Protein AF-A0A3C0DPP1-F1 (afdb_monomer)

Radius of gyration: 32.87 Å; Cα contacts (8 Å, |Δi|>4): 88; chains: 1; bounding box: 72×34×93 Å

Solvent-accessible surface area (backbone atoms only — not comparable to full-atom values): 9490 Å² total; per-residue (Å²): 123,75,71,63,56,57,52,51,50,54,51,52,52,51,55,48,53,54,51,51,57,49,50,52,58,51,52,69,71,66,64,78,75,87,82,75,81,75,73,83,71,74,92,64,77,82,66,88,69,75,82,72,81,80,72,77,78,80,79,76,81,72,76,88,72,62,90,86,43,74,89,76,48,89,64,73,75,90,72,56,78,72,79,76,52,75,47,97,43,31,55,88,44,70,69,56,50,50,49,36,57,76,42,72,69,35,68,67,54,49,50,51,46,49,70,76,59,42,44,83,40,95,67,86,72,76,80,57,16,15,62,48,19,67,75,67,35,39,29,29,73,57,16,49,51,32,55,73,110

Foldseek 3Di:
DPPVVVVVVVVVVVVVVVVVVVVVVVVVVVPDDPPPPPPPPPPDPPPVPDDDPDDPPPPPPPPPDDPPPPVPPPDDDPDDPVVVDADPQADCDPVLVVVCVVQVVDLVSQVVCLVVQAAEDDDDDRDQHQPNSVVVSYYHPRRSVRVSD

Mean predicted aligned error: 19.0 Å

pLDDT: mean 76.41, std 17.37, range [48.81, 97.69]

Secondary structure (DSSP, 8-state):
-HHHHHHHHHHHHHHHHHHHHHHHHHHHHHS-----------S------PPPP-PPP---------TT-TTT-----S--GGGGS--SS----HHHHHHHHHTTT-HHHHHHHHHHH-EE---SS--SHHHHHHHHTEE-HHHHHHHH-

Sequence (149 aa):
YNALLLLQDRKAEQGFSVRVQACERVLKKITFEEKATFDAVPLFRENGLQPQPASAPEQSQSEIVPSYIKEASGVKSAYSTLDLVETIEVQFTDGIKDLADSLEKNPAKIYDYVYNKIDFELYCGSVKGADLTLRSGKGNDFDIASLLI

Structure (mmCIF, N/CA/C/O backbone):
data_AF-A0A3C0DPP1-F1
#
_entry.id   AF-A0A3C0DPP1-F1
#
loop_
_atom_site.group_PDB
_atom_site.id
_atom_site.type_symbol
_atom_site.label_atom_id
_atom_site.label_alt_id
_atom_site.label_comp_id
_atom_site.label_asym_id
_atom_site.label_entity_id
_atom_site.label_seq_id
_atom_site.pdbx_PDB_ins_code
_atom_site.Cartn_x
_atom_site.Cartn_y
_atom_site.Cartn_z
_atom_site.occupancy
_atom_site.B_iso_or_equiv
_atom_site.auth_seq_id
_atom_site.auth_comp_id
_atom_site.auth_asym_id
_atom_site.auth_atom_id
_atom_site.pdbx_PDB_model_num
ATOM 1 N N . TYR A 1 1 ? 53.875 -16.825 -46.658 1.00 57.09 1 TYR A N 1
ATOM 2 C CA . TYR A 1 1 ? 52.550 -16.509 -46.089 1.00 57.09 1 TYR A CA 1
ATOM 3 C C . TYR A 1 1 ? 52.268 -17.208 -44.753 1.00 57.09 1 TYR A C 1
ATOM 5 O O . TYR A 1 1 ? 51.749 -16.543 -43.873 1.00 57.09 1 TYR A O 1
ATOM 13 N N . ASN A 1 2 ? 52.696 -18.458 -44.514 1.00 61.28 2 ASN A N 1
ATOM 14 C CA . ASN A 1 2 ? 52.389 -19.161 -43.248 1.00 61.28 2 ASN A CA 1
ATOM 15 C C . ASN A 1 2 ? 53.249 -18.788 -42.017 1.00 61.28 2 ASN A C 1
ATOM 17 O O . ASN A 1 2 ? 52.832 -19.037 -40.894 1.00 61.28 2 ASN A O 1
ATOM 21 N N . ALA A 1 3 ? 54.425 -18.171 -42.185 1.00 59.84 3 ALA A N 1
ATOM 22 C CA . ALA A 1 3 ? 55.304 -17.852 -41.048 1.00 59.84 3 ALA A CA 1
ATOM 23 C C . ALA A 1 3 ? 54.905 -16.576 -40.272 1.00 59.84 3 ALA A C 1
ATOM 25 O O . ALA A 1 3 ? 55.215 -16.456 -39.090 1.00 59.84 3 ALA A O 1
ATOM 26 N N . LEU A 1 4 ? 54.222 -15.624 -40.920 1.00 60.22 4 LEU A N 1
ATOM 27 C CA . LEU A 1 4 ? 53.817 -14.360 -40.287 1.00 60.22 4 LEU A CA 1
ATOM 28 C C . LEU A 1 4 ? 52.582 -14.522 -39.390 1.00 60.22 4 LEU A C 1
ATOM 30 O O . LEU A 1 4 ? 52.557 -13.935 -38.312 1.00 60.22 4 LEU A O 1
ATOM 34 N N . LEU A 1 5 ? 51.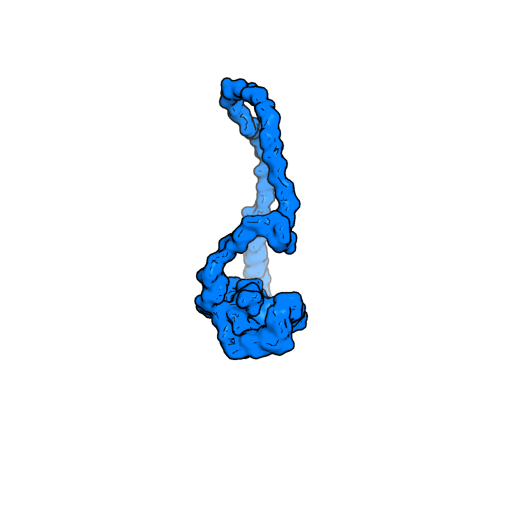624 -15.377 -39.777 1.00 60.69 5 LEU A N 1
ATOM 35 C CA . LEU A 1 5 ? 50.437 -15.676 -38.965 1.00 60.69 5 LEU A CA 1
ATOM 36 C C . LEU A 1 5 ? 50.823 -16.323 -37.622 1.00 60.69 5 LEU A C 1
ATOM 38 O O . LEU A 1 5 ? 50.441 -15.839 -36.564 1.00 60.69 5 LEU A O 1
ATOM 42 N N . LEU A 1 6 ? 51.711 -17.324 -37.660 1.00 59.78 6 LEU A N 1
ATOM 43 C CA . LEU A 1 6 ? 52.209 -18.012 -36.460 1.00 59.78 6 LEU A CA 1
ATOM 44 C C . LEU A 1 6 ? 52.976 -17.082 -35.503 1.00 59.78 6 LEU A C 1
ATOM 46 O O . LEU A 1 6 ? 53.007 -17.306 -34.295 1.00 59.78 6 LEU A O 1
ATOM 50 N N . LEU A 1 7 ? 53.618 -16.029 -36.019 1.00 59.66 7 LEU A N 1
ATOM 51 C CA . LEU A 1 7 ? 54.288 -15.026 -35.185 1.00 59.66 7 LEU A CA 1
ATOM 52 C C . LEU A 1 7 ? 53.299 -14.052 -34.536 1.00 59.66 7 LEU A C 1
ATOM 54 O O . LEU A 1 7 ? 53.573 -13.581 -33.432 1.00 59.66 7 LEU A O 1
ATOM 58 N N . GLN A 1 8 ? 52.175 -13.751 -35.189 1.00 59.75 8 GLN A N 1
ATOM 59 C CA . GLN A 1 8 ? 51.090 -12.969 -34.592 1.00 59.75 8 GLN A CA 1
ATOM 60 C C . GLN A 1 8 ? 50.387 -13.751 -33.481 1.00 59.75 8 GLN A C 1
ATOM 62 O O . GLN A 1 8 ? 50.195 -13.193 -32.401 1.00 59.75 8 GLN A O 1
ATOM 67 N N . ASP A 1 9 ? 50.142 -15.044 -33.686 1.00 59.56 9 ASP A N 1
ATOM 68 C CA . ASP A 1 9 ? 49.527 -15.909 -32.674 1.00 59.56 9 ASP A CA 1
ATOM 69 C C . ASP A 1 9 ? 50.441 -16.088 -31.452 1.00 59.56 9 ASP A C 1
ATOM 71 O O . ASP A 1 9 ? 50.008 -15.861 -30.323 1.00 59.56 9 ASP A O 1
ATOM 75 N N . ARG A 1 10 ? 51.752 -16.321 -31.643 1.00 59.72 10 ARG A N 1
ATOM 76 C CA . ARG A 1 10 ? 52.707 -16.370 -30.515 1.00 59.72 10 ARG A CA 1
ATOM 77 C C . ARG A 1 10 ? 52.814 -15.049 -29.751 1.00 59.72 10 ARG A C 1
ATOM 79 O O . ARG A 1 10 ? 53.037 -15.060 -28.542 1.00 59.72 10 ARG A O 1
ATOM 86 N N . LYS A 1 11 ? 52.666 -13.900 -30.421 1.00 58.00 11 LYS A N 1
ATOM 87 C CA . LYS A 1 11 ? 52.639 -12.588 -29.749 1.00 58.00 11 LYS A CA 1
ATOM 88 C C . LYS A 1 11 ? 51.343 -12.377 -28.959 1.00 58.00 11 LYS A C 1
ATOM 90 O O . LYS A 1 11 ? 51.398 -11.787 -27.881 1.00 58.00 11 LYS A O 1
ATOM 95 N N . ALA A 1 12 ? 50.209 -12.878 -29.452 1.00 59.03 12 ALA A N 1
ATOM 96 C CA . ALA A 1 12 ? 48.933 -12.846 -28.742 1.00 59.03 12 ALA A CA 1
ATOM 97 C C . ALA A 1 12 ? 48.942 -13.765 -27.505 1.00 59.03 12 ALA A C 1
ATOM 99 O O . ALA A 1 12 ? 48.535 -13.335 -26.425 1.00 59.03 12 ALA A O 1
ATOM 100 N N . GLU A 1 13 ? 49.501 -14.972 -27.621 1.00 59.66 13 GLU A N 1
ATOM 101 C CA . GLU A 1 13 ? 49.680 -15.910 -26.503 1.00 59.66 13 GLU A CA 1
ATOM 102 C C . GLU A 1 13 ? 50.628 -15.360 -25.428 1.00 59.66 13 GLU A C 1
ATOM 104 O O . GLU A 1 13 ? 50.326 -15.429 -24.233 1.00 59.66 13 GLU A O 1
ATOM 109 N N . GLN A 1 14 ? 51.742 -14.733 -25.826 1.00 59.84 14 GLN A N 1
ATOM 110 C CA . GLN A 1 14 ? 52.635 -14.075 -24.867 1.00 59.84 14 GLN A CA 1
ATOM 111 C C . GLN A 1 14 ? 51.971 -12.869 -24.189 1.00 59.84 14 GLN A C 1
ATOM 113 O O . GLN A 1 14 ? 52.123 -12.689 -22.981 1.00 59.84 14 GLN A O 1
ATOM 118 N N . GLY A 1 15 ? 51.172 -12.082 -24.916 1.00 60.44 15 GLY A N 1
ATOM 119 C CA . GLY A 1 15 ? 50.376 -10.996 -24.336 1.00 60.44 15 GLY A CA 1
ATOM 120 C C . GLY A 1 15 ? 49.321 -11.487 -23.335 1.00 60.44 15 GLY A C 1
ATOM 121 O O . GLY A 1 15 ? 49.104 -10.848 -22.303 1.00 60.44 15 GLY A O 1
ATOM 122 N N . PHE A 1 16 ? 48.704 -12.643 -23.595 1.00 59.47 16 PHE A N 1
ATOM 123 C CA . PHE A 1 16 ? 47.743 -13.284 -22.696 1.00 59.47 16 PHE A CA 1
ATOM 124 C C . PHE A 1 16 ? 48.422 -13.818 -21.42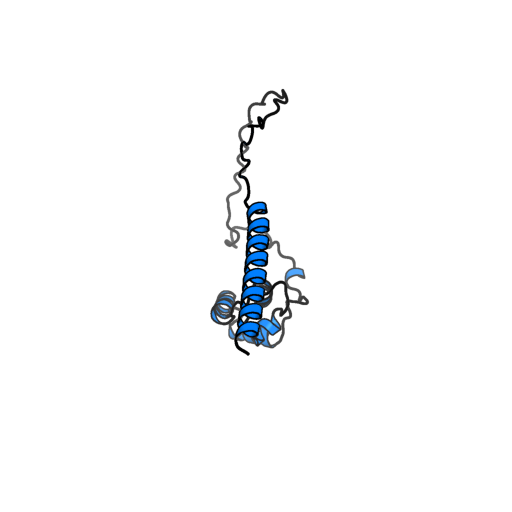3 1.00 59.47 16 PHE A C 1
ATOM 126 O O . PHE A 1 16 ? 47.977 -13.500 -20.320 1.00 59.47 16 PHE A O 1
ATOM 133 N N . SER A 1 17 ? 49.564 -14.508 -21.549 1.00 66.38 17 SER A N 1
ATOM 134 C CA . SER A 1 17 ? 50.362 -14.997 -20.410 1.00 66.38 17 SER A CA 1
ATOM 135 C C . SER A 1 17 ? 50.802 -13.869 -19.472 1.00 66.38 17 SER A C 1
ATOM 137 O O . SER A 1 17 ? 50.757 -14.022 -18.252 1.00 66.38 17 SER A O 1
ATOM 139 N N . VAL A 1 18 ? 51.201 -12.714 -20.014 1.00 68.19 18 VAL A N 1
ATOM 140 C CA . VAL A 1 18 ? 51.637 -11.565 -19.201 1.00 68.19 18 VAL A CA 1
ATOM 141 C C . VAL A 1 18 ? 50.466 -10.947 -18.426 1.00 68.19 18 VAL A C 1
ATOM 143 O O . VAL A 1 18 ? 50.636 -10.547 -17.273 1.00 68.19 18 VAL A O 1
ATOM 146 N N . ARG A 1 19 ? 49.261 -10.905 -19.013 1.00 63.59 19 ARG A N 1
ATOM 147 C CA . ARG A 1 19 ? 48.047 -10.398 -18.345 1.00 63.59 19 ARG A CA 1
ATOM 148 C C . ARG A 1 19 ? 47.537 -11.346 -17.262 1.00 63.59 19 ARG A C 1
ATOM 150 O O . ARG A 1 19 ? 47.165 -10.874 -16.190 1.00 63.59 19 ARG A O 1
ATOM 157 N N . VAL A 1 20 ? 47.594 -12.657 -17.494 1.00 72.38 20 VAL A N 1
ATOM 158 C CA . VAL A 1 20 ? 47.265 -13.676 -16.483 1.00 72.38 20 VAL A CA 1
ATOM 159 C C . VAL A 1 20 ? 48.239 -13.592 -15.303 1.00 72.38 20 VAL A C 1
ATOM 161 O O . VAL A 1 20 ? 47.804 -13.468 -14.161 1.00 72.38 20 VAL A O 1
ATOM 164 N N . GLN A 1 21 ? 49.547 -13.493 -15.561 1.00 70.69 21 GLN A N 1
ATOM 165 C CA . GLN A 1 21 ? 50.560 -13.308 -14.510 1.00 70.69 21 GLN A CA 1
ATOM 166 C C . GLN A 1 21 ? 50.444 -11.964 -13.771 1.00 70.69 21 GLN A C 1
ATOM 168 O O . GLN A 1 21 ? 50.866 -11.836 -12.619 1.00 70.69 21 GLN A O 1
ATOM 173 N N . ALA A 1 22 ? 49.923 -10.920 -14.421 1.00 72.62 22 ALA A N 1
ATOM 174 C CA . ALA A 1 22 ? 49.611 -9.659 -13.754 1.00 72.62 22 ALA A CA 1
ATOM 175 C C . ALA A 1 22 ? 48.395 -9.809 -12.826 1.00 72.62 22 ALA A C 1
ATOM 177 O O . ALA A 1 22 ? 48.436 -9.330 -11.695 1.00 72.62 22 ALA A O 1
ATOM 178 N N . CYS A 1 23 ? 47.358 -10.523 -13.268 1.00 58.44 23 CYS A N 1
ATOM 179 C CA . CYS A 1 23 ? 46.162 -10.791 -12.474 1.00 58.44 23 CYS A CA 1
ATOM 180 C C . CYS A 1 23 ? 46.475 -11.677 -11.255 1.00 58.44 23 CYS A C 1
ATOM 182 O O . CYS A 1 23 ? 46.102 -11.329 -10.138 1.00 58.44 23 CYS A O 1
ATOM 184 N N . GLU A 1 24 ? 47.279 -12.733 -11.415 1.00 71.44 24 GLU A N 1
ATOM 185 C CA . GLU A 1 24 ? 47.744 -13.574 -10.299 1.00 71.44 24 GLU A CA 1
ATOM 186 C C . GLU A 1 24 ? 48.558 -12.790 -9.261 1.00 71.44 24 GLU A C 1
ATOM 188 O O . GLU A 1 24 ? 48.424 -13.016 -8.058 1.00 71.44 24 GLU A O 1
ATOM 193 N N . ARG A 1 25 ? 49.383 -11.830 -9.698 1.00 69.94 25 ARG A N 1
ATOM 194 C CA . ARG A 1 25 ? 50.126 -10.947 -8.784 1.00 69.94 25 ARG A C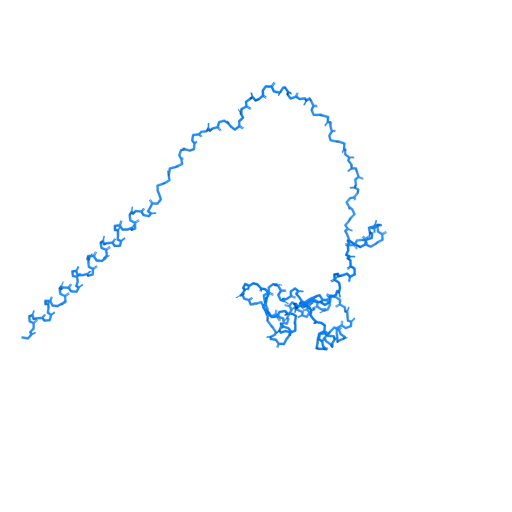A 1
ATOM 195 C C . ARG A 1 25 ? 49.215 -10.017 -7.988 1.00 69.94 25 ARG A C 1
ATOM 197 O O . ARG A 1 25 ? 49.561 -9.677 -6.861 1.00 69.94 25 ARG A O 1
ATOM 204 N N . VAL A 1 26 ? 48.088 -9.594 -8.558 1.00 69.62 26 VAL A N 1
ATOM 205 C CA . VAL A 1 26 ? 47.088 -8.779 -7.855 1.00 69.62 26 VAL A CA 1
ATOM 206 C C . VAL A 1 26 ? 46.278 -9.644 -6.891 1.00 69.62 26 VAL A C 1
ATOM 208 O O . VAL A 1 26 ? 46.127 -9.268 -5.734 1.00 69.62 26 VAL A O 1
ATOM 211 N N . LEU A 1 27 ? 45.852 -10.838 -7.308 1.00 66.38 27 LEU A N 1
ATOM 212 C CA . LEU A 1 27 ? 45.103 -11.770 -6.458 1.00 66.38 27 LEU A CA 1
ATOM 213 C C . LEU A 1 27 ? 45.914 -12.227 -5.234 1.00 66.38 27 LEU A C 1
ATOM 215 O O . LEU A 1 27 ? 45.376 -12.262 -4.131 1.00 66.38 27 LEU A O 1
ATOM 219 N N . LYS A 1 28 ? 47.229 -12.453 -5.377 1.00 67.06 28 LYS A N 1
ATOM 220 C CA . LYS A 1 28 ? 48.135 -12.747 -4.246 1.00 67.06 28 LYS A CA 1
ATOM 221 C C . LYS A 1 28 ? 48.296 -11.599 -3.239 1.00 67.06 28 LYS A C 1
ATOM 223 O O . LYS A 1 28 ? 48.805 -11.832 -2.152 1.00 67.06 28 LYS A O 1
ATOM 228 N N . LYS A 1 29 ? 47.902 -10.366 -3.581 1.00 65.00 29 LYS A N 1
ATOM 229 C CA . LYS A 1 29 ? 47.880 -9.229 -2.639 1.00 65.00 29 LYS A CA 1
ATOM 230 C C . LYS A 1 29 ? 46.544 -9.082 -1.909 1.00 65.00 29 LYS A C 1
ATOM 232 O O . LYS A 1 29 ? 46.472 -8.315 -0.958 1.00 65.00 29 LYS A O 1
ATOM 237 N N . ILE A 1 30 ? 45.500 -9.765 -2.379 1.00 63.03 30 ILE A N 1
ATOM 238 C CA . ILE A 1 30 ? 44.132 -9.672 -1.850 1.00 63.03 30 ILE A CA 1
ATOM 239 C C . ILE A 1 30 ? 43.835 -10.833 -0.885 1.00 63.03 30 ILE A C 1
ATOM 241 O O . ILE A 1 30 ? 42.849 -10.785 -0.155 1.00 63.03 30 ILE A O 1
ATOM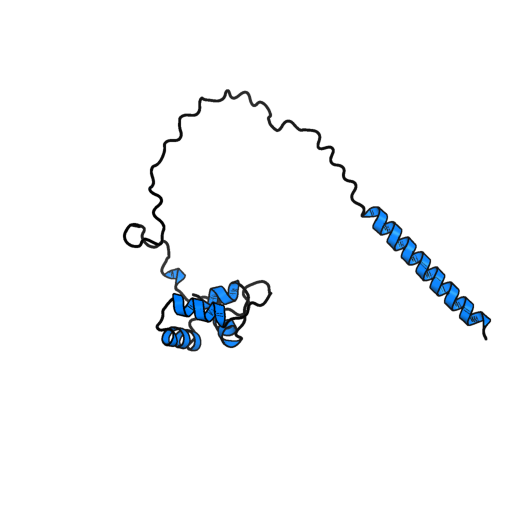 245 N N . THR A 1 31 ? 44.689 -11.863 -0.823 1.00 48.81 31 THR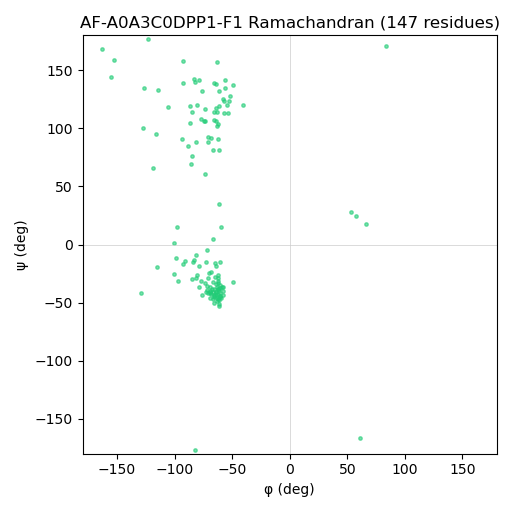 A N 1
ATOM 246 C CA . THR A 1 31 ? 44.564 -12.927 0.179 1.00 48.81 31 THR A CA 1
ATOM 247 C C . THR A 1 31 ? 44.757 -12.347 1.574 1.00 48.81 31 THR A C 1
ATOM 249 O O . THR A 1 31 ? 45.862 -11.984 1.972 1.00 48.81 31 THR A O 1
ATOM 252 N N . PHE A 1 32 ? 43.637 -12.245 2.277 1.00 50.06 32 PHE A N 1
ATOM 253 C CA . PHE A 1 32 ? 43.510 -11.876 3.672 1.00 50.06 32 PHE A CA 1
ATOM 254 C C . PHE A 1 32 ? 44.407 -12.778 4.535 1.00 50.06 32 PHE A C 1
ATOM 256 O O . PHE A 1 32 ? 44.181 -13.984 4.610 1.00 50.06 32 PHE A O 1
ATOM 263 N N . GLU A 1 33 ? 45.442 -12.209 5.160 1.00 55.75 33 GLU A N 1
ATOM 264 C CA . GLU A 1 33 ? 46.101 -12.867 6.289 1.00 55.75 33 GLU A CA 1
ATOM 265 C C . GLU A 1 33 ? 45.163 -12.756 7.488 1.00 55.75 33 GLU A C 1
ATOM 267 O O . GLU A 1 33 ? 44.879 -11.654 7.963 1.00 55.75 33 GLU A O 1
ATOM 272 N N . GLU A 1 34 ? 44.693 -13.895 7.992 1.00 57.06 34 GLU A N 1
ATOM 273 C CA . GLU A 1 34 ? 44.033 -13.974 9.290 1.00 57.06 34 GLU A CA 1
ATOM 274 C C . GLU A 1 34 ? 45.062 -13.661 10.384 1.00 57.06 34 GLU A C 1
ATOM 276 O O . GLU A 1 34 ? 45.647 -14.539 11.015 1.00 57.06 34 GLU A O 1
ATOM 281 N N . LYS A 1 35 ? 45.324 -12.374 10.612 1.00 58.06 35 LYS A N 1
ATOM 282 C CA . LYS A 1 35 ? 45.979 -11.919 11.835 1.00 58.06 35 LYS A CA 1
ATOM 283 C C . LYS A 1 35 ? 44.925 -11.748 12.912 1.00 58.06 35 LYS A C 1
ATOM 285 O O . LYS A 1 35 ? 44.533 -10.636 13.248 1.00 58.06 35 LYS A O 1
ATOM 290 N N . ALA A 1 36 ? 44.486 -12.876 13.450 1.00 53.34 36 ALA A N 1
ATOM 291 C CA . ALA A 1 36 ? 43.696 -12.929 14.665 1.00 53.34 36 ALA A CA 1
ATOM 292 C C . ALA A 1 36 ? 44.448 -13.719 15.743 1.00 53.34 36 ALA A C 1
ATOM 294 O O . ALA A 1 36 ? 44.007 -14.765 16.201 1.00 53.34 36 ALA A O 1
ATOM 295 N N . THR A 1 37 ? 45.576 -13.186 16.209 1.00 52.25 37 THR A N 1
ATOM 296 C CA . THR A 1 37 ? 45.867 -13.289 17.642 1.00 52.25 37 THR A CA 1
ATOM 297 C C . THR A 1 37 ? 45.329 -12.019 18.268 1.00 52.25 37 THR A C 1
ATOM 299 O O . THR A 1 37 ? 45.975 -10.974 18.271 1.00 52.25 37 THR A O 1
ATOM 302 N N . PHE A 1 38 ? 44.074 -12.099 18.697 1.00 51.16 38 PHE A N 1
ATOM 303 C CA . PHE A 1 38 ? 43.468 -11.089 19.544 1.00 51.16 38 PHE A CA 1
ATOM 304 C C . PHE A 1 38 ? 44.136 -11.238 20.910 1.00 51.16 38 PHE A C 1
ATOM 306 O O . PHE A 1 38 ? 43.741 -12.090 21.706 1.00 51.16 38 PHE A O 1
ATOM 313 N N . ASP A 1 39 ? 45.212 -10.488 21.148 1.00 56.59 39 ASP A N 1
ATOM 314 C CA . ASP A 1 39 ? 45.786 -10.394 22.485 1.00 56.59 39 ASP A CA 1
ATOM 315 C C . ASP A 1 39 ? 44.656 -9.964 23.418 1.00 56.59 39 ASP A C 1
ATOM 317 O O . ASP A 1 39 ? 44.000 -8.945 23.185 1.00 56.59 39 ASP A O 1
ATOM 321 N N . ALA A 1 40 ? 44.362 -10.798 24.414 1.00 54.97 40 ALA A N 1
ATOM 322 C CA . ALA A 1 40 ? 43.271 -10.582 25.344 1.00 54.97 40 ALA A CA 1
ATOM 323 C C . ALA A 1 40 ? 43.531 -9.293 26.132 1.00 54.97 40 ALA A C 1
ATOM 325 O O . ALA A 1 40 ? 44.170 -9.301 27.182 1.00 54.97 40 ALA A O 1
ATOM 326 N N . VAL A 1 41 ? 43.041 -8.170 25.613 1.00 57.72 41 VAL A N 1
ATOM 327 C CA . VAL A 1 41 ? 42.943 -6.930 26.370 1.00 57.72 41 VAL A CA 1
ATOM 328 C C . VAL A 1 41 ? 41.949 -7.218 27.493 1.00 57.72 41 VAL A C 1
ATOM 330 O O . VAL A 1 41 ? 40.793 -7.539 27.198 1.00 57.72 41 VAL A O 1
ATOM 333 N N . PRO A 1 42 ? 42.349 -7.155 28.774 1.00 54.00 42 PRO A N 1
ATOM 334 C CA . PRO A 1 42 ? 41.401 -7.341 29.854 1.00 54.00 42 PRO A CA 1
ATOM 335 C C . PRO A 1 42 ? 40.383 -6.201 29.766 1.00 54.00 42 PRO A C 1
ATOM 337 O O . PRO A 1 42 ? 40.723 -5.032 29.941 1.00 54.00 42 PRO A O 1
ATOM 340 N N . LEU A 1 43 ? 39.127 -6.545 29.468 1.00 51.62 43 LEU A N 1
ATOM 341 C CA . LEU A 1 43 ? 38.014 -5.600 29.294 1.00 51.62 43 LEU A CA 1
ATOM 342 C C . LEU A 1 43 ? 37.620 -4.861 30.582 1.00 51.62 43 LEU A C 1
ATOM 344 O O . LEU A 1 43 ? 36.669 -4.084 30.588 1.00 51.62 43 LEU A O 1
ATOM 348 N N . PHE A 1 44 ? 38.360 -5.061 31.669 1.00 53.38 44 PHE A N 1
ATOM 349 C CA . PHE A 1 44 ? 38.094 -4.439 32.949 1.00 53.38 44 PHE A CA 1
ATOM 350 C C . PHE A 1 44 ? 39.359 -3.748 33.437 1.00 53.38 44 PHE A C 1
ATOM 352 O O . PHE A 1 44 ? 40.266 -4.361 33.995 1.00 53.38 44 PHE A O 1
ATOM 359 N N . ARG A 1 45 ? 39.405 -2.428 33.247 1.00 53.84 45 ARG A N 1
ATOM 360 C CA . ARG A 1 45 ? 40.164 -1.585 34.165 1.00 53.84 45 ARG A CA 1
ATOM 361 C C . ARG A 1 45 ? 39.428 -1.709 35.492 1.00 53.84 45 ARG A C 1
ATOM 363 O O . ARG A 1 45 ? 38.268 -1.305 35.558 1.00 53.84 45 ARG A O 1
ATOM 370 N N . GLU A 1 46 ? 40.054 -2.299 36.509 1.00 56.25 46 GLU A N 1
ATOM 371 C CA . GLU A 1 46 ? 39.565 -2.201 37.886 1.00 56.25 46 GLU A CA 1
ATOM 372 C C . GLU A 1 46 ? 39.587 -0.720 38.284 1.00 56.25 46 GLU A C 1
ATOM 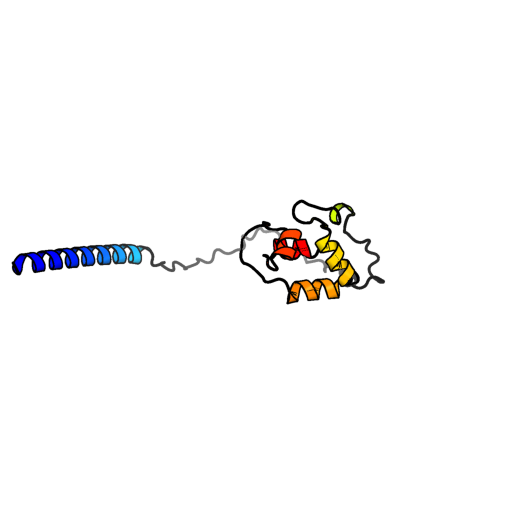374 O O . GLU A 1 46 ? 40.519 -0.207 38.899 1.00 56.25 46 GLU A O 1
ATOM 379 N N . ASN A 1 47 ? 38.565 0.022 37.871 1.00 55.56 47 ASN A N 1
ATOM 380 C CA . ASN A 1 47 ? 38.211 1.256 38.531 1.00 55.56 47 ASN A CA 1
ATOM 381 C C . ASN A 1 47 ? 37.750 0.795 39.911 1.00 55.56 47 ASN A C 1
ATOM 383 O O . ASN A 1 47 ? 36.704 0.158 39.997 1.00 55.56 47 ASN A O 1
ATOM 387 N N . GLY A 1 48 ? 38.562 1.044 40.944 1.00 54.81 48 GLY A N 1
ATOM 388 C CA . GLY A 1 48 ? 38.388 0.606 42.339 1.00 54.81 48 GLY A CA 1
ATOM 389 C C . GLY A 1 48 ? 37.133 1.123 43.056 1.00 54.81 48 GLY A C 1
ATOM 390 O O . GLY A 1 48 ? 37.164 1.410 44.249 1.00 54.81 48 GLY A O 1
ATOM 391 N N . LEU A 1 49 ? 36.027 1.265 42.335 1.00 57.12 49 LEU A N 1
ATOM 392 C CA . LEU A 1 49 ? 34.686 1.394 42.861 1.00 57.12 49 LEU A CA 1
ATOM 393 C C . LEU A 1 49 ? 34.266 0.008 43.346 1.00 57.12 49 LEU A C 1
ATOM 395 O O . LEU A 1 49 ? 34.009 -0.895 42.552 1.00 57.12 49 LEU A O 1
ATOM 399 N N . GLN A 1 50 ? 34.240 -0.165 44.665 1.00 59.94 50 GLN A N 1
ATOM 400 C CA . GLN A 1 50 ? 33.687 -1.371 45.267 1.00 59.94 50 GLN A CA 1
ATOM 401 C C . GLN A 1 50 ? 32.240 -1.556 44.782 1.00 59.94 50 GLN A C 1
ATOM 403 O O . GLN A 1 50 ? 31.482 -0.579 44.773 1.00 59.94 50 GLN A O 1
ATOM 408 N N . PRO A 1 51 ? 31.838 -2.774 44.376 1.00 56.50 51 PRO A N 1
ATOM 409 C CA . PRO A 1 51 ? 30.466 -3.027 43.968 1.00 56.50 51 PRO A CA 1
ATOM 410 C C . PRO A 1 51 ? 29.546 -2.760 45.159 1.00 56.50 51 PRO A C 1
ATOM 412 O O . PRO A 1 51 ? 29.666 -3.393 46.208 1.00 56.50 51 PRO A O 1
ATOM 415 N N . GLN A 1 52 ? 28.628 -1.806 45.008 1.00 58.44 52 GLN A N 1
ATOM 416 C CA . GLN A 1 52 ? 27.521 -1.682 45.947 1.00 58.44 52 GLN A CA 1
ATOM 417 C C . GLN A 1 52 ? 26.637 -2.931 45.804 1.00 58.44 52 GLN A C 1
ATOM 419 O O . GLN A 1 52 ? 26.425 -3.387 44.675 1.00 58.44 52 GLN A O 1
ATOM 424 N N . PRO A 1 53 ? 26.138 -3.519 46.909 1.00 64.38 53 PRO A N 1
ATOM 425 C CA . PRO A 1 53 ? 25.217 -4.642 46.819 1.00 64.38 53 PRO A CA 1
ATOM 426 C C . PRO A 1 53 ? 24.000 -4.201 46.008 1.00 64.38 53 PRO A C 1
ATOM 428 O O . PRO A 1 53 ? 23.385 -3.180 46.316 1.00 64.38 53 PRO A O 1
ATOM 431 N N . ALA A 1 54 ? 23.683 -4.949 44.952 1.00 60.84 54 ALA A N 1
ATOM 432 C CA . ALA A 1 54 ? 22.519 -4.677 44.126 1.00 60.84 54 ALA A CA 1
ATOM 433 C C . ALA A 1 54 ? 21.266 -4.695 45.013 1.00 60.84 54 ALA A C 1
ATOM 435 O O . ALA A 1 54 ? 20.898 -5.739 45.555 1.00 60.84 54 ALA A O 1
ATOM 436 N N . SER A 1 55 ? 20.611 -3.546 45.180 1.00 67.56 55 SER A N 1
ATOM 437 C CA . SER A 1 55 ? 19.235 -3.523 45.663 1.00 67.56 55 SER A CA 1
ATOM 438 C C . SER A 1 55 ? 18.383 -4.282 44.650 1.00 67.56 55 SER A C 1
ATOM 440 O O . SER A 1 55 ? 18.537 -4.077 43.443 1.00 67.56 55 SER A O 1
ATOM 442 N N . ALA A 1 56 ? 17.535 -5.192 45.136 1.00 68.44 56 ALA A N 1
ATOM 443 C CA . ALA A 1 56 ? 16.645 -5.976 44.287 1.00 68.44 56 ALA A CA 1
ATOM 444 C C . ALA A 1 56 ? 15.901 -5.042 43.313 1.00 68.44 56 ALA A C 1
ATOM 446 O O . ALA A 1 56 ? 15.476 -3.965 43.742 1.00 68.44 56 ALA A O 1
ATOM 447 N N . PRO A 1 57 ? 15.762 -5.408 42.024 1.00 60.22 57 PRO A N 1
ATOM 448 C CA . PRO A 1 57 ? 14.994 -4.597 41.095 1.00 60.22 57 PRO A CA 1
ATOM 449 C C . PRO A 1 57 ? 13.588 -4.447 41.666 1.00 60.22 57 PRO A C 1
ATOM 451 O O . PRO A 1 57 ? 12.926 -5.443 41.965 1.00 60.22 57 PRO A O 1
ATOM 454 N N . GLU A 1 58 ? 13.155 -3.206 41.858 1.00 60.75 58 GLU A N 1
ATOM 455 C CA . GLU A 1 58 ? 11.781 -2.911 42.228 1.00 60.75 58 GLU A CA 1
ATOM 456 C C . GLU A 1 58 ? 10.911 -3.416 41.074 1.00 60.75 58 GLU A C 1
ATOM 458 O O . GLU A 1 58 ? 10.928 -2.873 39.967 1.00 60.75 58 GLU A O 1
ATOM 463 N N . GLN A 1 59 ? 10.257 -4.561 41.285 1.00 50.56 59 GLN A N 1
ATOM 464 C CA . GLN A 1 59 ? 9.409 -5.179 40.280 1.00 50.56 59 GLN A CA 1
ATOM 465 C C . GLN A 1 59 ? 8.184 -4.288 40.093 1.00 50.56 59 GLN A C 1
ATOM 467 O O . GLN A 1 59 ? 7.182 -4.430 40.790 1.00 50.56 59 GLN A O 1
ATOM 472 N N . SER A 1 60 ? 8.273 -3.360 39.142 1.00 55.53 60 SER A N 1
ATOM 473 C CA . SER A 1 60 ? 7.105 -2.671 38.616 1.00 55.53 60 SER A CA 1
ATOM 474 C C . SER A 1 60 ? 6.214 -3.720 37.952 1.00 55.53 60 SER A C 1
ATOM 476 O O . SER A 1 60 ? 6.508 -4.215 36.864 1.00 55.53 60 SER A O 1
ATOM 478 N N . GLN A 1 61 ? 5.150 -4.114 38.649 1.00 59.31 61 GLN A N 1
ATOM 479 C CA . GLN A 1 61 ? 4.091 -4.981 38.139 1.00 59.31 61 GLN A CA 1
ATOM 480 C C . GLN A 1 61 ? 3.202 -4.190 37.167 1.00 59.31 61 GLN A C 1
ATOM 482 O O . GLN A 1 61 ? 2.011 -4.012 37.401 1.00 59.31 61 GLN A O 1
ATOM 487 N N . SER A 1 62 ? 3.762 -3.670 36.073 1.00 65.25 62 SER A N 1
ATOM 488 C CA . SER A 1 62 ? 2.924 -3.289 34.939 1.00 65.25 62 SER A CA 1
ATOM 489 C C . SER A 1 62 ? 2.470 -4.578 34.263 1.00 65.25 62 SER A C 1
ATOM 491 O O . SER A 1 62 ? 3.273 -5.267 33.630 1.00 65.25 62 SER A O 1
ATOM 493 N N . GLU A 1 63 ? 1.201 -4.929 34.439 1.00 69.00 63 GLU A N 1
ATOM 494 C CA . GLU A 1 63 ? 0.556 -6.009 33.700 1.00 69.00 63 GLU A CA 1
ATOM 495 C C . GLU A 1 63 ? 0.773 -5.770 32.198 1.00 69.00 63 GLU A C 1
ATOM 497 O O . GLU A 1 63 ? 0.478 -4.688 31.684 1.00 69.00 63 GLU A O 1
ATOM 502 N N . ILE A 1 64 ? 1.368 -6.741 31.497 1.00 69.44 64 ILE A N 1
ATOM 503 C CA . ILE A 1 64 ? 1.588 -6.646 30.051 1.00 69.44 64 ILE A CA 1
ATOM 504 C C . ILE A 1 64 ? 0.214 -6.783 29.392 1.00 69.44 64 ILE A C 1
ATOM 506 O O . ILE A 1 64 ? -0.216 -7.888 29.077 1.00 69.44 64 ILE A O 1
ATOM 510 N N . VAL A 1 65 ? -0.493 -5.667 29.219 1.00 66.38 65 VAL A N 1
ATOM 511 C CA . VAL A 1 65 ? -1.747 -5.610 28.462 1.00 66.38 65 VAL A CA 1
ATOM 512 C C . VAL A 1 65 ? -1.390 -5.445 26.985 1.00 66.38 65 VAL A C 1
ATOM 514 O O . VAL A 1 65 ? -0.832 -4.410 26.607 1.00 66.38 65 VAL A O 1
ATOM 517 N N . PRO A 1 66 ? -1.679 -6.433 26.122 1.00 70.94 66 PRO A N 1
ATOM 518 C CA . PRO A 1 66 ?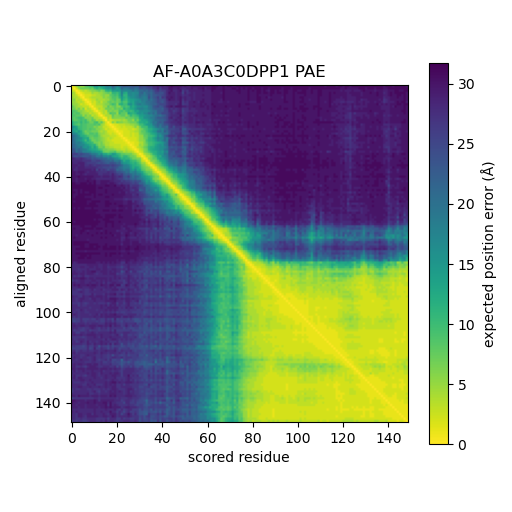 -1.430 -6.293 24.698 1.00 70.94 66 PRO A CA 1
ATOM 519 C C . PRO A 1 66 ? -2.287 -5.175 24.097 1.00 70.94 66 PRO A C 1
ATOM 521 O O . PRO A 1 66 ? -3.482 -5.068 24.378 1.00 70.94 66 PRO A O 1
ATOM 524 N N . SER A 1 67 ? -1.692 -4.373 23.215 1.00 64.88 67 SER A N 1
ATOM 525 C CA . SER A 1 67 ? -2.317 -3.191 22.602 1.00 64.88 67 SER A CA 1
ATOM 526 C C . SER A 1 67 ? -3.579 -3.478 21.776 1.00 64.88 67 SER A C 1
ATOM 528 O O . SER A 1 67 ? -4.335 -2.558 21.478 1.00 64.88 67 SER A O 1
ATOM 530 N N . TYR A 1 68 ? -3.839 -4.737 21.413 1.00 67.94 68 TYR A N 1
ATOM 531 C CA . TYR A 1 68 ? -5.043 -5.146 20.685 1.00 67.94 68 TYR A CA 1
ATOM 532 C C . TYR A 1 68 ? -6.285 -5.338 21.577 1.00 67.94 68 TYR A C 1
ATOM 534 O O . TYR A 1 68 ? -7.389 -5.489 21.053 1.00 67.94 68 TYR A O 1
ATOM 542 N N . ILE A 1 69 ? -6.154 -5.312 22.911 1.00 72.19 69 ILE A N 1
ATOM 543 C CA . ILE A 1 69 ? -7.293 -5.414 23.838 1.00 72.19 69 ILE A CA 1
ATOM 544 C C . ILE A 1 69 ? -7.860 -4.011 24.109 1.00 72.19 69 ILE A C 1
ATOM 546 O O . ILE A 1 69 ? -7.532 -3.373 25.110 1.00 72.19 69 ILE A O 1
ATOM 550 N N . LYS A 1 70 ? -8.746 -3.548 23.214 1.00 58.81 70 LYS A N 1
ATOM 551 C CA . LYS A 1 70 ? -9.409 -2.223 23.258 1.00 58.81 70 LYS A CA 1
ATOM 552 C C . LYS A 1 70 ? -10.041 -1.861 24.610 1.00 58.81 70 LYS A C 1
ATOM 554 O O . LYS A 1 70 ? -10.088 -0.688 24.954 1.00 58.81 70 LYS A O 1
ATOM 559 N N . GLU A 1 71 ? -10.542 -2.854 25.341 1.00 57.25 71 GLU A N 1
ATOM 560 C CA . GLU A 1 71 ? -11.292 -2.676 26.595 1.00 57.25 71 GLU A CA 1
ATOM 561 C C . GLU A 1 71 ? -10.370 -2.473 27.817 1.00 57.25 71 GLU A C 1
ATOM 563 O O . GLU A 1 71 ? -10.753 -1.818 28.782 1.00 57.25 71 GLU A O 1
ATOM 568 N N . ALA A 1 72 ? -9.151 -3.031 27.788 1.00 52.50 72 ALA A N 1
ATOM 569 C CA . ALA A 1 72 ? -8.220 -3.036 28.925 1.00 52.50 72 ALA A CA 1
ATOM 570 C C . ALA A 1 72 ? -7.129 -1.962 28.804 1.00 52.50 72 ALA A C 1
ATOM 572 O O . ALA A 1 72 ? -6.589 -1.488 29.805 1.00 52.50 72 ALA A O 1
ATOM 573 N N . SER A 1 73 ? -6.810 -1.536 27.580 1.00 53.12 73 SER A N 1
ATOM 574 C CA . SER A 1 73 ? -5.888 -0.437 27.349 1.00 53.12 73 SER A CA 1
ATOM 575 C C . SER A 1 73 ? -6.632 0.891 27.510 1.00 53.12 73 SER A C 1
ATOM 577 O O . SER A 1 73 ? -7.075 1.484 26.530 1.00 53.12 73 SER A O 1
ATOM 579 N N . GLY A 1 74 ? -6.697 1.446 28.722 1.00 54.41 74 GLY A N 1
ATOM 580 C CA . GLY A 1 74 ? -7.038 2.867 28.952 1.00 54.41 74 GLY A CA 1
ATOM 581 C C . GLY A 1 74 ? -6.065 3.866 28.285 1.00 54.41 74 GLY A C 1
ATOM 582 O O . GLY A 1 74 ? -6.027 5.046 28.627 1.00 54.41 74 GLY A O 1
ATOM 583 N N . VAL A 1 75 ? -5.250 3.383 27.347 1.00 58.41 75 VAL A N 1
ATOM 584 C CA . VAL A 1 75 ? -4.306 4.101 26.510 1.00 58.41 75 VAL A CA 1
ATOM 585 C C . VAL A 1 75 ? -5.111 4.800 25.421 1.00 58.41 75 VAL A C 1
ATOM 587 O O . VAL A 1 75 ? -5.627 4.167 24.500 1.00 58.41 75 VAL A O 1
ATOM 590 N N . LYS A 1 76 ? -5.222 6.130 25.514 1.00 56.75 76 LYS A N 1
ATOM 591 C CA . LYS A 1 76 ? -5.606 6.940 24.354 1.00 56.75 76 LYS A CA 1
ATOM 592 C C . LYS A 1 76 ? -4.675 6.572 23.201 1.00 56.75 76 LYS A C 1
ATOM 594 O O . LYS A 1 76 ? -3.461 6.587 23.383 1.00 56.75 76 LYS A O 1
ATOM 599 N N . SER A 1 77 ? -5.259 6.242 22.049 1.00 63.94 77 SER A N 1
ATOM 600 C CA . SER A 1 77 ? -4.536 6.014 20.796 1.00 63.94 77 SER A CA 1
ATOM 601 C C . SER A 1 77 ? -3.419 7.049 20.641 1.00 63.94 77 SER A C 1
ATOM 603 O O . SER A 1 77 ? -3.696 8.247 20.662 1.00 63.94 77 SER A O 1
ATOM 605 N N . ALA A 1 78 ? -2.171 6.585 20.542 1.00 71.38 78 ALA A N 1
ATOM 606 C CA . ALA A 1 78 ? -0.984 7.440 20.472 1.00 71.38 78 ALA A CA 1
ATOM 607 C C . ALA A 1 78 ? -0.845 8.182 19.128 1.00 71.38 78 ALA A C 1
ATOM 609 O O . ALA A 1 78 ? 0.064 8.992 18.972 1.00 71.38 78 ALA A O 1
ATOM 610 N N . TYR A 1 79 ? -1.733 7.901 18.173 1.00 75.31 79 TYR A N 1
ATOM 611 C CA . TYR A 1 79 ? -1.741 8.510 16.847 1.00 75.31 79 TYR A CA 1
ATOM 612 C C . TYR A 1 79 ? -2.427 9.875 16.863 1.00 75.31 79 TYR A C 1
ATOM 614 O O . TYR A 1 79 ? -3.452 10.076 17.526 1.00 75.31 79 TYR A O 1
ATOM 622 N N . SER A 1 80 ? -1.854 10.814 16.121 1.00 83.44 80 SER A N 1
ATOM 623 C CA . SER A 1 80 ? -2.376 12.163 15.955 1.00 83.44 80 SER A CA 1
ATOM 624 C C . SER A 1 80 ? -3.280 12.241 14.725 1.00 83.44 80 SER A C 1
ATOM 626 O O . SER A 1 80 ? -3.166 11.449 13.796 1.00 83.44 80 SER A O 1
ATOM 628 N N . THR A 1 81 ? -4.174 13.227 14.662 1.00 83.56 81 THR A N 1
ATOM 629 C CA . THR A 1 81 ? -4.985 13.445 13.451 1.00 83.56 81 THR A CA 1
ATOM 630 C C . THR A 1 81 ? -4.142 13.832 12.235 1.00 83.56 81 THR A C 1
ATOM 632 O O . THR A 1 81 ? -4.630 13.722 11.118 1.00 83.56 81 THR A O 1
ATOM 635 N N . LEU A 1 82 ? -2.900 14.290 12.441 1.00 86.38 82 LEU A N 1
ATOM 636 C CA . LEU A 1 82 ? -1.959 14.586 11.358 1.00 86.38 82 LEU A CA 1
ATOM 637 C C . LEU A 1 82 ? -1.512 13.312 10.633 1.00 86.38 82 LEU A C 1
ATOM 639 O O . LEU A 1 82 ? -1.165 13.385 9.461 1.00 86.38 82 LEU A O 1
ATOM 643 N N . ASP A 1 83 ? -1.587 12.158 11.298 1.00 83.56 83 ASP A N 1
ATOM 644 C CA . ASP A 1 83 ? -1.179 10.864 10.743 1.00 83.56 83 ASP A CA 1
ATOM 645 C C . ASP A 1 83 ? -2.182 10.352 9.688 1.00 83.56 83 ASP A C 1
ATOM 647 O O . ASP A 1 83 ? -1.872 9.438 8.934 1.00 83.56 83 ASP A O 1
ATOM 651 N N . LEU A 1 84 ? -3.384 10.943 9.632 1.00 87.00 84 LEU A N 1
ATOM 652 C CA . LEU A 1 84 ? -4.457 10.610 8.682 1.00 87.00 84 LEU A CA 1
ATOM 653 C C . LEU A 1 84 ? -4.547 11.598 7.509 1.00 87.00 84 LEU A C 1
ATOM 655 O O . LEU A 1 84 ? -5.466 11.515 6.694 1.00 87.00 84 LEU A O 1
ATOM 659 N N . VAL A 1 85 ? -3.656 12.588 7.463 1.00 90.94 85 VAL A N 1
ATOM 660 C CA . VAL A 1 85 ? -3.643 13.600 6.405 1.00 90.94 85 VAL A CA 1
ATOM 661 C C . VAL A 1 85 ? -2.893 13.053 5.195 1.00 90.94 85 VAL A C 1
ATOM 663 O O . VAL A 1 85 ? -1.884 12.366 5.339 1.00 90.94 85 VAL A O 1
ATOM 666 N N . GLU A 1 86 ? -3.375 13.389 3.999 1.00 92.19 86 GLU A N 1
ATOM 667 C CA . GLU A 1 86 ? -2.688 13.056 2.752 1.00 92.19 86 GLU A CA 1
ATOM 668 C C . GLU A 1 86 ? -1.257 13.605 2.738 1.00 92.19 86 GLU A C 1
ATOM 670 O O . GLU A 1 86 ? -0.971 14.726 3.171 1.00 92.19 86 GLU A O 1
ATOM 675 N N . THR A 1 87 ? -0.354 12.809 2.187 1.00 92.00 87 THR A N 1
ATOM 676 C CA . THR A 1 87 ? 1.037 13.186 1.947 1.00 92.00 87 THR A CA 1
ATOM 677 C C . THR A 1 87 ? 1.353 13.027 0.464 1.00 92.00 87 THR A C 1
ATOM 679 O O . THR A 1 87 ? 0.523 12.585 -0.324 1.00 92.00 87 THR A O 1
ATOM 682 N N . ILE A 1 88 ? 2.567 13.395 0.053 1.00 90.62 88 ILE A N 1
ATOM 683 C CA . ILE A 1 88 ? 2.988 13.260 -1.350 1.00 90.62 88 ILE A CA 1
ATOM 684 C C . ILE A 1 88 ? 2.896 11.793 -1.815 1.00 90.62 88 ILE A C 1
ATOM 686 O O . ILE A 1 88 ? 2.481 11.541 -2.944 1.00 90.62 88 ILE A O 1
ATOM 690 N N . GLU A 1 89 ? 3.215 10.850 -0.924 1.00 89.31 89 GLU A N 1
ATOM 691 C CA . GLU A 1 89 ? 3.206 9.405 -1.193 1.00 89.31 89 GLU A CA 1
ATOM 692 C C . GLU A 1 89 ? 1.817 8.768 -1.002 1.00 89.31 89 GLU A C 1
ATOM 694 O O . GLU A 1 89 ? 1.481 7.785 -1.665 1.00 89.31 89 GLU A O 1
ATOM 699 N N . VAL A 1 90 ? 0.997 9.333 -0.107 1.00 92.69 90 VAL A N 1
ATOM 700 C CA . VAL A 1 90 ? -0.332 8.824 0.268 1.00 92.69 90 VAL A CA 1
ATOM 701 C C . VAL A 1 90 ? -1.395 9.839 -0.141 1.00 92.69 90 VAL A C 1
ATOM 703 O O . VAL A 1 90 ? -1.676 10.786 0.593 1.00 92.69 90 VAL A O 1
ATOM 706 N N . GLN A 1 91 ? -1.985 9.638 -1.318 1.00 92.62 91 GLN A N 1
ATOM 707 C CA . GLN A 1 91 ? -3.099 10.445 -1.822 1.00 92.62 91 GLN A CA 1
ATOM 708 C C . GLN A 1 91 ? -4.355 9.587 -1.936 1.00 92.62 91 GLN A C 1
ATOM 710 O O . GLN A 1 91 ? -4.309 8.510 -2.532 1.00 92.62 91 GLN A O 1
ATOM 715 N N . PHE A 1 92 ? -5.496 10.071 -1.440 1.00 92.44 92 PHE A N 1
ATOM 716 C CA . PHE A 1 92 ? -6.764 9.349 -1.504 1.00 92.44 92 PHE A CA 1
ATOM 717 C C . PHE A 1 92 ? -7.459 9.616 -2.841 1.00 92.44 92 PHE A C 1
ATOM 719 O O . PHE A 1 92 ? -8.494 10.293 -2.923 1.00 92.44 92 PHE A O 1
ATOM 726 N N . THR A 1 93 ? -6.871 9.083 -3.912 1.00 94.88 93 THR A N 1
ATOM 727 C CA . THR A 1 93 ? -7.450 9.156 -5.255 1.00 94.88 93 THR A CA 1
ATOM 728 C C . THR A 1 93 ? -8.781 8.410 -5.317 1.00 94.88 93 THR A C 1
ATOM 730 O O . THR A 1 93 ? -9.055 7.517 -4.511 1.00 94.88 93 THR A O 1
ATOM 733 N N . ASP A 1 94 ? -9.626 8.771 -6.282 1.00 95.25 94 ASP A N 1
ATOM 734 C CA . ASP A 1 94 ? -10.952 8.158 -6.420 1.00 95.25 94 ASP A CA 1
ATOM 735 C C . ASP A 1 94 ? -10.855 6.635 -6.601 1.00 95.25 94 ASP A C 1
ATOM 737 O O . ASP A 1 94 ? -11.612 5.901 -5.982 1.00 95.25 94 ASP A O 1
ATOM 741 N N . GLY A 1 95 ? -9.838 6.137 -7.316 1.00 93.75 95 GLY A N 1
ATOM 742 C CA . GLY A 1 95 ? -9.620 4.695 -7.480 1.00 93.75 95 GLY A CA 1
ATOM 743 C C . GLY A 1 95 ? -9.308 3.952 -6.174 1.00 93.75 95 GLY A C 1
ATOM 744 O O . GLY A 1 95 ? -9.735 2.812 -6.001 1.00 93.75 95 GLY A O 1
ATOM 745 N N . ILE A 1 96 ? -8.601 4.590 -5.235 1.00 95.00 96 ILE A N 1
ATOM 746 C CA . ILE A 1 96 ? -8.330 4.013 -3.908 1.00 95.00 96 ILE A CA 1
ATOM 747 C C . ILE A 1 96 ? -9.604 4.028 -3.057 1.00 95.00 96 ILE A C 1
ATOM 749 O O . ILE A 1 96 ? -9.908 3.039 -2.388 1.00 95.00 96 ILE A O 1
ATOM 753 N N . LYS A 1 97 ? -10.386 5.113 -3.118 1.00 94.94 97 LYS A N 1
ATOM 754 C CA . LYS A 1 97 ? -11.681 5.213 -2.425 1.00 94.94 97 LYS A CA 1
ATOM 755 C C . LYS A 1 97 ? -12.673 4.172 -2.939 1.00 94.94 97 LYS A C 1
ATOM 757 O O . LYS A 1 97 ? -13.278 3.476 -2.129 1.00 94.94 97 LYS A O 1
ATOM 762 N N . ASP A 1 98 ? -12.760 4.005 -4.254 1.00 96.31 98 ASP A N 1
ATOM 763 C CA . ASP A 1 98 ? -13.612 3.012 -4.908 1.00 96.31 98 ASP A CA 1
ATOM 764 C C . ASP A 1 98 ? -13.201 1.585 -4.525 1.00 96.31 98 ASP A C 1
ATOM 766 O O . ASP A 1 98 ? -14.054 0.749 -4.214 1.00 96.31 98 ASP A O 1
ATOM 770 N N . LEU A 1 99 ? -11.893 1.297 -4.482 1.00 95.00 99 LEU A N 1
ATOM 771 C CA . LEU A 1 99 ? -11.388 0.012 -3.999 1.00 95.00 99 LEU A CA 1
ATOM 772 C C . LEU A 1 99 ? -11.784 -0.214 -2.535 1.00 95.00 99 LEU A C 1
ATOM 774 O O . LEU A 1 99 ? -12.313 -1.275 -2.203 1.00 95.00 99 LEU A O 1
ATOM 778 N N . ALA A 1 100 ? -11.573 0.776 -1.668 1.00 95.25 100 ALA A N 1
ATOM 779 C CA . ALA A 1 100 ? -11.936 0.680 -0.260 1.00 95.25 100 ALA A CA 1
ATOM 780 C C . ALA A 1 100 ? -13.448 0.466 -0.074 1.00 95.25 100 ALA A C 1
ATOM 782 O O . ALA A 1 100 ? -13.847 -0.381 0.725 1.00 95.25 100 ALA A O 1
ATOM 783 N N . ASP A 1 101 ? -14.290 1.167 -0.837 1.00 96.94 101 ASP A N 1
ATOM 784 C CA . ASP A 1 101 ? -15.745 0.991 -0.832 1.00 96.94 101 ASP A CA 1
ATOM 785 C C . ASP A 1 101 ? -16.152 -0.405 -1.328 1.00 96.94 101 ASP A C 1
ATOM 787 O O . ASP A 1 101 ? -16.992 -1.055 -0.701 1.00 96.94 101 ASP A O 1
ATOM 791 N N . SER A 1 102 ? -15.505 -0.926 -2.378 1.00 96.75 102 SER A N 1
ATOM 792 C CA . SER A 1 102 ? -15.746 -2.289 -2.884 1.00 96.75 102 SER A CA 1
ATOM 793 C C . SER A 1 102 ? -15.408 -3.382 -1.861 1.00 96.75 102 SER A C 1
ATOM 795 O O . SER A 1 102 ? -16.000 -4.461 -1.876 1.00 96.75 102 SER A O 1
ATOM 797 N N . LEU A 1 103 ? -14.485 -3.085 -0.942 1.00 96.69 103 LEU A N 1
ATOM 798 C CA . LEU A 1 103 ? -14.054 -3.961 0.146 1.00 96.69 103 LEU A CA 1
ATOM 799 C C . LEU A 1 103 ? -14.752 -3.634 1.478 1.00 96.69 103 LEU A C 1
ATOM 801 O O . LEU A 1 103 ? -14.313 -4.096 2.534 1.00 96.69 103 LEU A O 1
ATOM 805 N N . GLU A 1 104 ? -15.837 -2.851 1.444 1.00 96.00 104 GLU A N 1
ATOM 806 C CA . GLU A 1 104 ? -16.637 -2.439 2.609 1.00 96.00 104 GLU A CA 1
ATOM 807 C C . GLU A 1 104 ? -15.816 -1.706 3.688 1.00 96.00 104 GLU A C 1
ATOM 809 O O . GLU A 1 104 ? -16.162 -1.736 4.871 1.00 96.00 104 GLU A O 1
ATOM 814 N N . LYS A 1 105 ? -14.695 -1.081 3.306 1.00 93.50 105 LYS A N 1
ATOM 815 C CA . LYS A 1 105 ? -13.729 -0.434 4.211 1.00 93.50 105 LYS A CA 1
ATOM 816 C C . LYS A 1 105 ? -13.23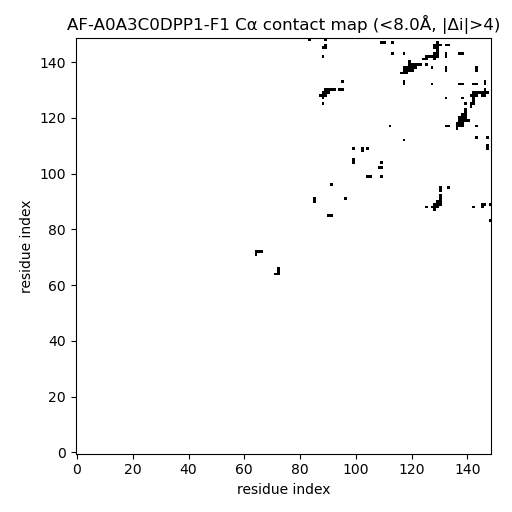4 -1.365 5.324 1.00 93.50 105 LYS A C 1
ATOM 818 O O . LYS A 1 105 ? -12.886 -0.921 6.418 1.00 93.50 105 LYS A O 1
ATOM 823 N N . ASN A 1 106 ? -13.216 -2.671 5.060 1.00 95.06 106 ASN A N 1
ATOM 824 C CA . ASN A 1 106 ? -12.765 -3.663 6.020 1.00 95.06 106 ASN A CA 1
ATOM 825 C C . ASN A 1 106 ? -11.237 -3.836 5.921 1.00 95.06 106 ASN A C 1
ATOM 827 O O . ASN A 1 106 ? -10.752 -4.290 4.881 1.00 95.06 106 ASN A O 1
ATOM 831 N N . PRO A 1 107 ? -10.469 -3.560 6.991 1.00 92.81 107 PRO A N 1
ATOM 832 C CA . PRO A 1 107 ? -9.007 -3.600 6.941 1.00 92.81 107 PRO A CA 1
ATOM 833 C C . PRO A 1 107 ? -8.454 -4.995 6.625 1.00 92.81 107 PRO A C 1
ATOM 835 O O . PRO A 1 107 ? -7.432 -5.108 5.956 1.00 92.81 107 PRO A O 1
ATOM 838 N N . ALA A 1 108 ? -9.137 -6.067 7.041 1.00 95.25 108 ALA A N 1
ATOM 839 C CA . ALA A 1 108 ? -8.708 -7.427 6.728 1.00 95.25 108 ALA A CA 1
ATOM 840 C C . ALA A 1 108 ? -8.879 -7.744 5.235 1.00 95.25 108 ALA A C 1
ATOM 842 O O . ALA A 1 108 ? -7.987 -8.334 4.634 1.00 95.25 108 ALA A O 1
ATOM 843 N N . LYS A 1 109 ? -9.989 -7.307 4.622 1.00 96.06 109 LYS A N 1
ATOM 844 C CA . LYS A 1 109 ? -10.223 -7.472 3.176 1.00 96.06 109 LYS A CA 1
ATOM 845 C C . LYS A 1 109 ? -9.253 -6.626 2.346 1.00 96.06 109 LYS A C 1
ATOM 847 O O . LYS A 1 109 ? -8.781 -7.087 1.314 1.00 96.06 109 LYS A O 1
ATOM 852 N N . ILE A 1 110 ? -8.944 -5.412 2.804 1.00 96.12 110 ILE A N 1
ATOM 853 C CA . ILE A 1 110 ? -7.967 -4.522 2.158 1.00 96.12 110 ILE A CA 1
ATOM 854 C C . ILE A 1 110 ? -6.573 -5.149 2.192 1.00 96.12 110 ILE A C 1
ATOM 856 O O . ILE A 1 110 ? -5.927 -5.250 1.151 1.00 96.12 110 ILE A O 1
ATOM 860 N N . TYR A 1 111 ? -6.136 -5.635 3.356 1.00 96.38 111 TYR A N 1
ATOM 861 C CA . TYR A 1 111 ? -4.853 -6.321 3.476 1.00 96.38 111 TYR A CA 1
ATOM 862 C C . TYR A 1 111 ? -4.784 -7.564 2.584 1.00 96.38 111 TYR A C 1
ATOM 864 O O . TYR A 1 111 ? -3.809 -7.743 1.860 1.00 96.38 111 TYR A O 1
ATOM 872 N N . ASP A 1 112 ? -5.833 -8.389 2.586 1.00 97.06 112 ASP A N 1
ATOM 873 C CA . ASP A 1 112 ? -5.903 -9.589 1.750 1.00 97.06 112 ASP A CA 1
ATOM 874 C C . ASP A 1 112 ? -5.870 -9.250 0.251 1.00 97.06 112 ASP A C 1
ATOM 876 O O . ASP A 1 112 ? -5.190 -9.917 -0.529 1.00 97.06 112 ASP A O 1
ATOM 880 N N . TYR A 1 113 ? -6.532 -8.167 -0.166 1.00 96.75 113 TYR A N 1
ATOM 881 C CA . TYR A 1 113 ? -6.432 -7.672 -1.536 1.00 96.75 113 TYR A CA 1
ATOM 882 C C . TYR A 1 113 ? -4.993 -7.281 -1.880 1.00 96.75 113 TYR A C 1
ATOM 884 O O . TYR A 1 113 ? -4.457 -7.773 -2.868 1.00 96.75 113 TYR A O 1
ATOM 892 N N . VAL A 1 114 ? -4.353 -6.434 -1.069 1.00 96.56 114 VAL A N 1
ATOM 893 C CA . VAL A 1 114 ? -2.987 -5.961 -1.337 1.00 96.56 114 VAL A CA 1
ATOM 894 C C . VAL A 1 114 ? -2.009 -7.133 -1.376 1.00 96.56 114 VAL A C 1
ATOM 896 O O . VAL A 1 114 ? -1.239 -7.246 -2.325 1.00 96.56 114 VAL A O 1
ATOM 899 N N . TYR A 1 115 ? -2.103 -8.051 -0.414 1.00 95.38 115 TYR A N 1
ATOM 900 C CA . TYR A 1 115 ? -1.239 -9.226 -0.326 1.00 95.38 115 TYR A CA 1
ATOM 901 C C . TYR A 1 115 ? -1.364 -10.156 -1.540 1.00 95.38 115 TYR A C 1
ATOM 903 O O . TYR A 1 115 ? -0.365 -10.689 -2.016 1.00 95.38 115 TYR A O 1
ATOM 911 N N . ASN A 1 116 ? -2.580 -10.350 -2.060 1.00 97.06 116 ASN A N 1
ATOM 912 C CA . ASN A 1 116 ? -2.825 -11.280 -3.164 1.00 97.06 116 ASN A CA 1
ATOM 913 C C . ASN A 1 116 ? -2.777 -10.634 -4.557 1.00 97.06 116 ASN A C 1
ATOM 915 O O . ASN A 1 116 ? -2.753 -11.361 -5.554 1.00 97.06 116 ASN A O 1
ATOM 919 N N . LYS A 1 117 ? -2.872 -9.302 -4.662 1.00 97.00 117 LYS A N 1
ATOM 920 C CA . LYS A 1 117 ? -3.010 -8.590 -5.946 1.00 97.00 117 LYS A CA 1
ATOM 921 C C . LYS A 1 117 ? -1.844 -7.681 -6.294 1.00 97.00 117 LYS A C 1
ATOM 923 O O . LYS A 1 117 ? -1.733 -7.333 -7.466 1.00 97.00 117 LYS A O 1
ATOM 928 N N . ILE A 1 118 ? -1.027 -7.280 -5.325 1.00 97.69 118 ILE A N 1
ATOM 929 C CA . ILE A 1 118 ? 0.098 -6.378 -5.562 1.00 97.69 118 ILE A CA 1
ATOM 930 C C . ILE A 1 118 ? 1.401 -7.170 -5.502 1.00 97.69 118 ILE A C 1
ATOM 932 O O . ILE A 1 118 ? 1.752 -7.737 -4.470 1.00 97.69 118 ILE A O 1
ATOM 936 N N . ASP A 1 119 ? 2.128 -7.18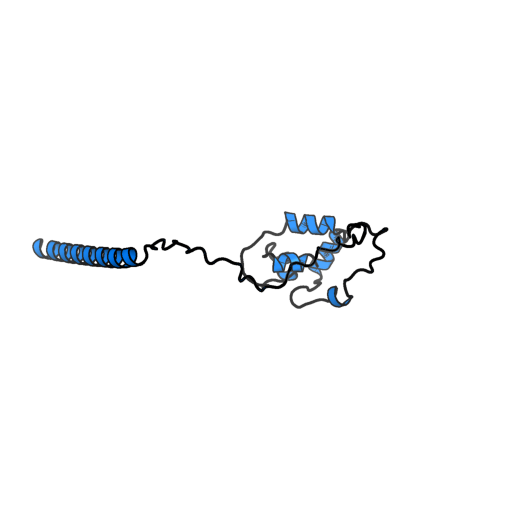5 -6.615 1.00 97.69 119 ASP A N 1
ATOM 937 C CA . ASP A 1 119 ? 3.420 -7.856 -6.707 1.00 97.69 119 ASP A CA 1
ATOM 938 C C . ASP A 1 119 ? 4.533 -7.007 -6.080 1.00 97.69 119 ASP A C 1
ATOM 940 O O . ASP A 1 119 ? 4.605 -5.788 -6.263 1.00 97.69 119 ASP A O 1
ATOM 944 N N . PHE A 1 120 ? 5.461 -7.664 -5.389 1.00 96.75 120 PHE A N 1
ATOM 945 C CA . PHE A 1 120 ? 6.649 -6.996 -4.873 1.00 96.75 120 PHE A CA 1
ATOM 946 C C . PHE A 1 120 ? 7.671 -6.733 -5.988 1.00 96.75 120 PHE A C 1
ATOM 948 O O . PHE A 1 120 ? 8.037 -7.637 -6.744 1.00 96.75 120 PHE A O 1
ATOM 955 N N . GLU A 1 121 ? 8.185 -5.506 -6.054 1.00 95.94 121 GLU A N 1
ATOM 956 C CA . GLU A 1 121 ? 9.226 -5.091 -6.992 1.00 95.94 121 GLU A CA 1
ATOM 957 C C . GLU A 1 121 ? 10.407 -4.448 -6.253 1.00 95.94 121 GLU A C 1
ATOM 959 O O . GLU A 1 121 ? 10.239 -3.612 -5.367 1.00 95.94 121 GLU A O 1
ATOM 964 N N . LEU A 1 122 ? 11.629 -4.842 -6.623 1.00 95.50 122 LEU A N 1
ATOM 965 C CA . LEU A 1 122 ? 12.839 -4.418 -5.924 1.00 95.50 122 LEU A CA 1
ATOM 966 C C . LEU A 1 122 ? 13.358 -3.078 -6.473 1.00 95.50 122 LEU A C 1
ATOM 968 O O . LEU A 1 122 ? 13.981 -3.035 -7.534 1.00 95.50 122 LEU A O 1
ATOM 972 N N . TYR A 1 123 ? 13.156 -1.996 -5.724 1.00 94.56 123 TYR A N 1
ATOM 973 C CA . TYR A 1 123 ? 13.806 -0.699 -5.943 1.00 94.56 123 TYR A CA 1
ATOM 974 C C . TYR A 1 123 ? 13.914 0.088 -4.636 1.00 94.56 123 TYR A C 1
ATOM 976 O O . TYR A 1 123 ? 13.208 -0.180 -3.664 1.00 94.56 123 TYR A O 1
ATOM 984 N N . CYS A 1 124 ? 14.839 1.048 -4.599 1.00 92.75 124 CYS A N 1
ATOM 985 C CA . CYS A 1 124 ? 15.115 1.845 -3.411 1.00 92.75 124 CYS A CA 1
ATOM 986 C C . CYS A 1 124 ? 14.303 3.149 -3.376 1.00 92.75 124 CYS A C 1
ATOM 988 O O . CYS A 1 124 ? 14.210 3.858 -4.376 1.00 92.75 124 CYS A O 1
ATOM 990 N N . GLY A 1 125 ? 13.797 3.487 -2.185 1.00 90.88 125 GLY A N 1
ATOM 991 C CA . GLY A 1 125 ? 13.062 4.727 -1.915 1.00 90.88 125 GLY A CA 1
ATOM 992 C C . GLY A 1 125 ? 11.574 4.670 -2.273 1.00 90.88 125 GLY A C 1
ATOM 993 O O . GLY A 1 125 ? 11.118 3.713 -2.889 1.00 90.88 125 GLY A O 1
ATOM 994 N N . SER A 1 126 ? 10.828 5.703 -1.878 1.00 91.56 126 SER A N 1
ATOM 995 C CA . SER A 1 126 ? 9.435 5.911 -2.297 1.00 91.56 126 SER A CA 1
ATOM 996 C C . SER A 1 126 ? 9.442 6.540 -3.685 1.00 91.56 126 SER A C 1
ATOM 998 O O . SER A 1 126 ? 10.074 7.581 -3.882 1.00 91.56 126 SER A O 1
ATOM 1000 N N . VAL A 1 127 ? 8.844 5.868 -4.667 1.00 92.38 127 VAL A N 1
ATOM 1001 C CA . VAL A 1 127 ? 8.909 6.305 -6.073 1.00 92.38 127 VAL A CA 1
ATOM 1002 C C . VAL A 1 127 ? 7.522 6.373 -6.688 1.00 92.38 127 VAL A C 1
ATOM 1004 O O . VAL A 1 127 ? 7.235 7.300 -7.446 1.00 92.38 127 VAL A O 1
ATOM 1007 N N . LYS A 1 128 ? 6.673 5.383 -6.410 1.00 92.44 128 LYS A N 1
ATOM 1008 C CA . LYS A 1 128 ? 5.347 5.271 -7.021 1.00 92.44 128 LYS A CA 1
ATOM 1009 C C . LYS A 1 128 ? 4.250 5.850 -6.125 1.00 92.44 128 LYS A C 1
ATOM 1011 O O . LYS A 1 128 ? 3.255 6.352 -6.649 1.00 92.44 128 LYS A O 1
ATOM 1016 N N . GLY A 1 129 ? 4.407 5.776 -4.807 1.00 93.75 129 GLY A N 1
ATOM 1017 C CA . GLY A 1 129 ? 3.350 6.065 -3.845 1.00 93.75 129 GLY A CA 1
ATOM 1018 C C . GLY A 1 129 ? 2.140 5.135 -4.001 1.00 93.75 129 GLY A C 1
ATOM 1019 O O . GLY A 1 129 ? 2.180 4.117 -4.703 1.00 93.75 129 GLY A O 1
ATOM 1020 N N . ALA A 1 130 ? 1.028 5.505 -3.367 1.00 95.00 130 ALA A N 1
ATOM 1021 C CA . ALA A 1 130 ? -0.194 4.702 -3.327 1.00 95.00 130 ALA A CA 1
ATOM 1022 C C . ALA A 1 130 ? -0.870 4.543 -4.708 1.00 95.00 130 ALA A C 1
ATOM 1024 O O . ALA A 1 130 ? -1.166 3.428 -5.144 1.00 95.00 130 ALA A O 1
ATOM 1025 N N . ASP A 1 131 ? -1.090 5.649 -5.430 1.00 94.25 131 ASP A N 1
ATOM 1026 C CA . ASP A 1 131 ? -1.896 5.660 -6.663 1.00 94.25 131 ASP A CA 1
ATOM 1027 C C . ASP A 1 131 ? -1.242 4.866 -7.805 1.00 94.25 131 ASP A C 1
ATOM 1029 O O . ASP A 1 131 ? -1.888 4.031 -8.447 1.00 94.25 131 ASP A O 1
ATOM 1033 N N . LEU A 1 132 ? 0.057 5.067 -8.054 1.00 94.75 132 LEU A N 1
ATOM 1034 C CA . LEU A 1 132 ? 0.752 4.327 -9.111 1.00 94.75 132 LEU A CA 1
ATOM 1035 C C . LEU A 1 132 ? 0.952 2.854 -8.744 1.00 94.75 132 LEU A C 1
ATOM 1037 O O . LEU A 1 132 ? 0.966 2.015 -9.646 1.00 94.75 132 LEU A O 1
ATOM 1041 N N . THR A 1 133 ? 1.066 2.510 -7.461 1.00 96.19 133 THR A N 1
ATOM 1042 C CA . THR A 1 133 ? 1.141 1.108 -7.017 1.00 96.19 133 THR A CA 1
ATOM 1043 C C . THR A 1 133 ? -0.161 0.378 -7.295 1.00 96.19 133 THR A C 1
ATOM 1045 O O . THR A 1 133 ? -0.131 -0.698 -7.894 1.00 96.19 133 THR A O 1
ATOM 1048 N N . LEU A 1 134 ? -1.308 0.993 -6.988 1.00 96.12 134 LEU A N 1
ATOM 1049 C CA . LEU A 1 134 ? -2.612 0.422 -7.323 1.00 96.12 134 LEU A CA 1
ATOM 1050 C C . LEU A 1 134 ? -2.780 0.237 -8.839 1.00 96.12 134 LEU A C 1
ATOM 1052 O O . LEU A 1 134 ? -3.218 -0.819 -9.292 1.00 96.12 134 LEU A O 1
ATOM 1056 N N . ARG A 1 135 ? -2.395 1.239 -9.639 1.00 95.38 135 ARG A N 1
ATOM 1057 C CA . ARG A 1 135 ? -2.524 1.190 -11.107 1.00 95.38 135 ARG A CA 1
ATOM 1058 C C . ARG A 1 135 ? -1.582 0.190 -11.768 1.00 95.38 135 ARG A C 1
ATOM 1060 O O . ARG A 1 135 ? -1.960 -0.455 -12.741 1.00 95.38 135 ARG A O 1
ATOM 1067 N N . SER A 1 136 ? -0.343 0.104 -11.290 1.00 95.38 136 SER A N 1
ATOM 1068 C CA . SER A 1 136 ? 0.674 -0.788 -11.859 1.00 95.38 136 SER A CA 1
ATOM 1069 C C . SER A 1 136 ? 0.586 -2.217 -11.324 1.00 95.38 136 SER A C 1
ATOM 1071 O O . SER A 1 136 ? 1.188 -3.116 -11.916 1.00 95.38 136 SER A O 1
ATOM 1073 N N . GLY A 1 137 ? -0.149 -2.422 -10.226 1.00 96.50 137 GLY A N 1
ATOM 1074 C CA . GLY A 1 137 ? -0.291 -3.707 -9.549 1.00 96.50 137 GLY A CA 1
ATOM 1075 C C . GLY A 1 137 ? 1.011 -4.207 -8.926 1.00 96.50 137 GLY A C 1
ATOM 1076 O O . GLY A 1 137 ? 1.138 -5.402 -8.684 1.00 96.50 137 GLY A O 1
ATOM 1077 N N . LYS A 1 138 ? 2.008 -3.333 -8.732 1.00 96.69 138 LYS A N 1
ATOM 1078 C CA . LYS A 1 138 ? 3.315 -3.715 -8.191 1.00 96.69 138 LYS A CA 1
ATOM 1079 C C . LYS A 1 138 ? 4.040 -2.555 -7.511 1.00 96.69 138 LYS A C 1
ATOM 1081 O O . LYS A 1 138 ? 4.015 -1.428 -8.014 1.00 96.69 138 LYS A O 1
ATOM 1086 N N . GLY A 1 139 ? 4.765 -2.834 -6.436 1.00 96.56 139 GLY A N 1
ATOM 1087 C CA . GLY A 1 139 ? 5.515 -1.820 -5.695 1.00 96.56 139 GLY A CA 1
ATOM 1088 C C . GLY A 1 139 ? 6.574 -2.411 -4.771 1.00 96.56 139 GLY A C 1
ATOM 1089 O O . GLY A 1 139 ? 6.614 -3.621 -4.549 1.00 96.56 139 GLY A O 1
ATOM 1090 N N . ASN A 1 140 ? 7.447 -1.557 -4.248 1.00 95.75 140 ASN A N 1
ATOM 1091 C CA . ASN A 1 140 ? 8.334 -1.922 -3.150 1.00 95.75 140 ASN A CA 1
ATOM 1092 C C . ASN A 1 140 ? 7.602 -1.814 -1.803 1.00 95.75 140 ASN A C 1
ATOM 1094 O O . ASN A 1 140 ? 6.412 -1.517 -1.729 1.00 95.75 140 ASN A O 1
ATOM 1098 N N . ASP A 1 141 ? 8.328 -2.063 -0.725 1.00 96.00 141 ASP A N 1
ATOM 1099 C CA . ASP A 1 141 ? 7.832 -1.981 0.644 1.00 96.00 141 ASP A CA 1
ATOM 1100 C C . ASP A 1 141 ? 7.265 -0.601 1.007 1.00 96.00 141 ASP A C 1
ATOM 1102 O O . ASP A 1 141 ? 6.181 -0.535 1.587 1.00 96.00 141 ASP A O 1
ATOM 1106 N N . PHE A 1 142 ? 7.944 0.487 0.630 1.00 95.12 142 PHE A N 1
ATOM 1107 C CA . PHE A 1 142 ? 7.463 1.851 0.876 1.00 95.12 142 PHE A CA 1
ATOM 1108 C C . PHE A 1 142 ? 6.137 2.122 0.169 1.00 95.12 142 PHE A C 1
ATOM 1110 O O . PHE A 1 142 ? 5.167 2.524 0.808 1.00 95.12 142 PHE A O 1
ATOM 1117 N N . ASP A 1 143 ? 6.068 1.840 -1.129 1.00 95.75 143 ASP A N 1
ATOM 1118 C CA . ASP A 1 143 ? 4.904 2.184 -1.935 1.00 95.75 143 ASP A CA 1
ATOM 1119 C C . ASP A 1 143 ? 3.693 1.271 -1.634 1.00 95.75 143 ASP A C 1
ATOM 1121 O O . ASP A 1 143 ? 2.548 1.729 -1.640 1.00 95.75 143 ASP A O 1
ATOM 1125 N N . ILE A 1 144 ? 3.927 -0.007 -1.298 1.00 96.38 144 ILE A N 1
ATOM 1126 C CA . ILE A 1 144 ? 2.876 -0.922 -0.813 1.00 96.38 144 ILE A CA 1
ATOM 1127 C C . ILE A 1 144 ? 2.351 -0.467 0.552 1.00 96.38 144 ILE A C 1
ATOM 1129 O O . ILE A 1 144 ? 1.141 -0.501 0.781 1.00 96.38 144 ILE A O 1
ATOM 1133 N N . ALA A 1 145 ? 3.230 -0.024 1.457 1.00 94.62 145 ALA A N 1
ATOM 1134 C CA . ALA A 1 145 ? 2.807 0.526 2.740 1.00 94.62 145 ALA A CA 1
ATOM 1135 C C . ALA A 1 145 ? 1.986 1.807 2.551 1.00 94.62 145 ALA A C 1
ATOM 1137 O O . ALA A 1 145 ? 0.952 1.955 3.195 1.00 94.62 145 ALA A O 1
ATOM 1138 N N . SER A 1 146 ? 2.385 2.687 1.629 1.00 94.44 146 SER A N 1
ATOM 1139 C CA . SER A 1 146 ? 1.620 3.889 1.284 1.00 94.44 146 SER A CA 1
ATOM 1140 C C . SER A 1 146 ? 0.223 3.575 0.751 1.00 94.44 146 SER A C 1
ATOM 1142 O O . SER A 1 146 ? -0.700 4.325 1.038 1.00 94.44 146 SER A O 1
ATOM 1144 N N . LEU A 1 147 ? 0.042 2.475 0.012 1.00 95.00 147 LEU A N 1
ATOM 1145 C CA . LEU A 1 147 ? -1.276 2.030 -0.460 1.00 95.00 147 LEU A CA 1
ATOM 1146 C C . LEU A 1 147 ? -2.183 1.497 0.667 1.00 95.00 147 LEU A C 1
ATOM 1148 O O . LEU A 1 147 ? -3.402 1.484 0.512 1.00 95.00 147 LEU A O 1
ATOM 1152 N N . LEU A 1 148 ? -1.611 1.019 1.775 1.00 93.81 148 LEU A N 1
ATOM 1153 C CA . LEU A 1 148 ? -2.368 0.472 2.909 1.00 93.81 148 LEU A CA 1
ATOM 1154 C C . LEU A 1 148 ? -2.891 1.539 3.884 1.00 93.81 148 LEU A C 1
ATOM 1156 O O . LEU A 1 148 ? -3.709 1.197 4.741 1.00 93.81 148 LEU A O 1
ATOM 1160 N N . ILE A 1 149 ? -2.403 2.778 3.783 1.00 89.88 149 ILE A N 1
ATOM 1161 C CA . ILE A 1 149 ? -2.825 3.926 4.603 1.00 89.88 149 ILE A CA 1
ATOM 1162 C C . ILE A 1 149 ? -4.037 4.597 3.958 1.00 89.88 149 ILE A C 1
ATOM 1164 O O . ILE A 1 149 ? -5.023 4.824 4.695 1.00 89.88 149 ILE A O 1
#